Protein AF-A0A0G0MHK2-F1 (afdb_monomer_lite)

Secondary structure (DSSP, 8-state):
---HHHHHHHHHHHH-HHHHHHHHHHHHHTHHHHHHHIIIIIIHHHHHT---S---HHHHHHHHHHHTTHHHHHHHHHHHHHHHHHHS--HHHHHHHHHHHHHHHHHHHHHHHHHHHHTT---SS----HHHHHHHHHHHHTHHHHHHHHHHHHHHHHHHHS--

pLDDT: mean 83.66, std 13.79, range [44.59, 96.75]

Radius of gyration: 18.56 Å; chains: 1; bounding box: 47×33×58 Å

Organism: Yanofskybacteria sp. (strain GW2011_GWA1_39_13) (NCBI:txid1619019)

Foldseek 3Di:
DDDPVVVVVVVVCVVCLLVLLLVLLVLLVLLVLVLVQCVQCPVCCVVVVDHRPDPDPVSVVVSVVSVVSLVVSLVSLLVSLVVVCVVPNDPVSVVLNVLSVVCVVLVVVVVLVVVCVVVVHPPPVPDPDVVVVVVSSVSSVSSVVSSVVSNVSNVVSVVVPDDD

Structure (mmCIF, N/CA/C/O backbone):
data_AF-A0A0G0MHK2-F1
#
_entry.id   AF-A0A0G0MHK2-F1
#
loop_
_atom_site.group_PDB
_atom_site.id
_atom_site.type_symbol
_atom_site.label_atom_id
_atom_site.label_alt_id
_atom_site.label_comp_id
_atom_site.label_asym_id
_atom_site.label_entity_id
_atom_site.label_seq_id
_atom_site.pdbx_PDB_ins_code
_atom_site.Cartn_x
_atom_site.Cartn_y
_atom_site.Cartn_z
_atom_site.occupancy
_atom_site.B_iso_or_equiv
_atom_site.auth_seq_id
_atom_site.auth_comp_id
_atom_site.auth_asym_id
_atom_site.auth_atom_id
_atom_site.pdbx_PDB_model_num
ATOM 1 N N . MET A 1 1 ? -23.156 -19.028 3.825 1.00 61.66 1 MET A N 1
ATOM 2 C CA . MET A 1 1 ? -23.049 -19.162 5.297 1.00 61.66 1 MET A CA 1
ATOM 3 C C . MET A 1 1 ? -21.571 -19.363 5.626 1.00 61.66 1 MET A C 1
ATOM 5 O O . MET A 1 1 ? -21.007 -20.335 5.148 1.00 61.66 1 MET A O 1
ATOM 9 N N . PHE A 1 2 ? -20.904 -18.425 6.312 1.00 74.94 2 PHE A N 1
ATOM 10 C CA . PHE A 1 2 ? -19.464 -18.557 6.598 1.00 74.94 2 PHE A CA 1
ATOM 11 C C . PHE A 1 2 ? -19.189 -19.710 7.571 1.00 74.94 2 PHE A C 1
ATOM 13 O O . PHE A 1 2 ? -19.977 -19.949 8.491 1.00 74.94 2 PHE A O 1
ATOM 20 N N . SER A 1 3 ? -18.061 -20.401 7.389 1.00 88.81 3 SER A N 1
ATOM 21 C CA . SER A 1 3 ? -17.641 -21.484 8.281 1.00 88.81 3 SER A CA 1
ATOM 22 C C . SER A 1 3 ? -17.402 -20.977 9.714 1.00 88.81 3 SER A C 1
ATOM 24 O O . SER A 1 3 ? -17.172 -19.788 9.957 1.00 88.81 3 SER A O 1
ATOM 26 N N . ASN A 1 4 ? -17.443 -21.884 10.696 1.00 90.44 4 ASN A N 1
ATOM 27 C CA . ASN A 1 4 ? -17.170 -21.552 12.103 1.00 90.44 4 ASN A CA 1
ATOM 28 C C . ASN A 1 4 ? -15.791 -20.902 12.303 1.00 90.44 4 ASN A C 1
ATOM 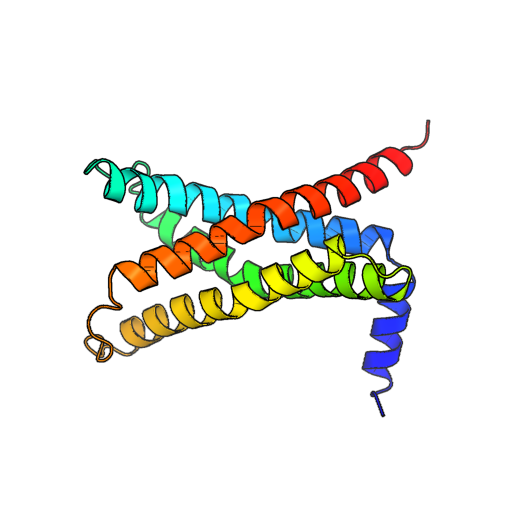30 O O . ASN A 1 4 ? -15.653 -20.011 13.139 1.00 90.44 4 ASN A O 1
ATOM 34 N N . ILE A 1 5 ? -14.804 -21.302 11.499 1.00 89.38 5 ILE A N 1
ATOM 35 C CA . ILE A 1 5 ? -13.437 -20.773 11.534 1.00 89.38 5 ILE A CA 1
ATOM 36 C C . ILE A 1 5 ? -13.422 -19.302 11.113 1.00 89.38 5 ILE A C 1
ATOM 38 O O . ILE A 1 5 ? -12.907 -18.465 11.850 1.00 89.38 5 ILE A O 1
ATOM 42 N N . VAL A 1 6 ? -14.064 -18.968 9.989 1.00 87.00 6 VAL A N 1
ATOM 43 C CA . VAL A 1 6 ? -14.137 -17.584 9.493 1.00 87.00 6 VAL A CA 1
ATOM 44 C C . VAL A 1 6 ? -14.844 -16.684 10.505 1.00 87.00 6 VAL A C 1
ATOM 46 O O . VAL A 1 6 ? -14.377 -15.587 10.791 1.00 87.00 6 VAL A O 1
ATOM 49 N N . ARG A 1 7 ? -15.929 -17.159 11.129 1.00 87.12 7 ARG A N 1
ATOM 50 C CA . ARG A 1 7 ? -16.621 -16.393 12.181 1.00 87.12 7 ARG A CA 1
ATOM 51 C C . ARG A 1 7 ? -15.747 -16.160 13.412 1.00 87.12 7 ARG A C 1
ATOM 53 O O . ARG A 1 7 ? -15.791 -15.072 13.982 1.00 87.12 7 ARG A O 1
ATOM 60 N N . LYS A 1 8 ? -14.964 -17.160 13.827 1.00 90.50 8 LYS A N 1
ATOM 61 C CA . LYS A 1 8 ? -14.030 -17.033 14.954 1.00 90.50 8 LYS A CA 1
ATOM 62 C C . LYS A 1 8 ? -12.913 -16.037 14.635 1.00 90.50 8 LYS A C 1
ATOM 64 O O . LYS A 1 8 ? -12.616 -15.195 15.476 1.00 90.50 8 LYS A O 1
ATOM 69 N N . PHE A 1 9 ? -12.366 -16.091 13.420 1.00 88.25 9 PHE A N 1
ATOM 70 C CA . PHE A 1 9 ? -11.373 -15.133 12.937 1.00 88.25 9 PHE A CA 1
ATOM 71 C C . PHE A 1 9 ? -11.927 -13.706 12.904 1.00 88.25 9 PHE A C 1
ATOM 73 O O . PHE A 1 9 ? -11.332 -12.820 13.502 1.00 88.25 9 PHE A O 1
ATOM 80 N N . LEU A 1 10 ? -13.095 -13.492 12.288 1.00 85.38 10 LEU A N 1
ATOM 81 C CA . LEU A 1 10 ? -13.718 -12.167 12.208 1.00 85.38 10 LEU A CA 1
ATOM 82 C C . LEU A 1 10 ? -13.992 -11.583 13.598 1.00 85.38 10 LEU A C 1
ATOM 84 O O . LEU A 1 10 ? -13.680 -10.427 13.842 1.00 85.38 10 LEU A O 1
ATOM 88 N N . ARG A 1 11 ? -14.486 -12.391 14.547 1.00 88.69 11 ARG A N 1
ATOM 89 C CA . ARG A 1 11 ? -14.658 -11.946 15.942 1.00 88.69 11 ARG A CA 1
ATOM 90 C C . ARG A 1 11 ? -13.334 -11.591 16.614 1.00 88.69 11 ARG A C 1
ATOM 92 O O . ARG A 1 11 ? -13.269 -10.608 17.341 1.00 88.69 11 ARG A O 1
ATOM 99 N N . TRP A 1 12 ? -12.287 -12.389 16.403 1.00 90.62 12 TRP A N 1
ATOM 100 C CA . TRP A 1 12 ? -10.961 -12.078 16.936 1.00 90.62 12 TRP A CA 1
ATOM 101 C C . TRP A 1 12 ? -10.425 -10.768 16.350 1.00 90.62 12 TRP A C 1
ATOM 103 O O . TRP A 1 12 ? -9.969 -9.917 17.113 1.00 90.62 12 TRP A O 1
ATOM 113 N N . TYR A 1 13 ? -10.553 -10.585 15.032 1.00 88.94 13 TYR A N 1
ATOM 114 C CA . TYR A 1 13 ? -10.168 -9.366 14.325 1.00 88.94 13 TYR A CA 1
ATOM 115 C C . TYR A 1 13 ? -10.928 -8.156 14.879 1.00 88.94 13 TYR A C 1
ATOM 117 O O . TYR A 1 13 ? -10.329 -7.134 15.205 1.00 88.94 13 TYR A O 1
ATOM 125 N N . ASP A 1 14 ? -12.237 -8.306 15.089 1.00 86.00 14 ASP A N 1
ATOM 126 C CA . ASP A 1 14 ? -13.084 -7.254 15.637 1.00 86.00 14 ASP A CA 1
ATOM 127 C C . ASP A 1 14 ? -12.689 -6.844 17.064 1.00 86.00 14 ASP A C 1
ATOM 129 O O . ASP A 1 14 ? -12.871 -5.681 17.429 1.00 86.00 14 ASP A O 1
ATOM 133 N N . ASN A 1 15 ? -12.130 -7.769 17.847 1.00 89.19 15 ASN A N 1
ATOM 134 C CA . ASN A 1 15 ? -11.700 -7.534 19.226 1.00 89.19 15 ASN A CA 1
ATOM 135 C C . ASN A 1 15 ? -10.274 -6.965 19.343 1.00 89.19 15 ASN A C 1
ATOM 137 O O . ASN A 1 15 ? -9.902 -6.501 20.418 1.00 89.19 15 ASN A O 1
ATOM 141 N N . HIS A 1 16 ? -9.476 -6.988 18.270 1.00 92.19 16 HIS A N 1
ATOM 142 C CA . HIS A 1 16 ? -8.062 -6.582 18.275 1.00 92.19 16 HIS A CA 1
ATOM 143 C C . HIS A 1 16 ? -7.779 -5.431 17.298 1.00 92.19 16 HIS A C 1
ATOM 145 O O . HIS A 1 16 ? -6.727 -5.390 16.665 1.00 92.19 16 HIS A O 1
ATOM 151 N N . ASP A 1 17 ? -8.707 -4.478 17.190 1.00 88.31 17 ASP A N 1
ATOM 152 C CA . ASP A 1 17 ? -8.647 -3.361 16.234 1.00 88.31 17 ASP A CA 1
ATOM 153 C C . ASP A 1 17 ? -7.318 -2.589 16.287 1.00 88.31 17 ASP A C 1
ATOM 155 O O . ASP A 1 17 ? -6.623 -2.475 15.280 1.00 88.31 17 ASP A O 1
ATOM 159 N N . ASP A 1 18 ? -6.906 -2.159 17.483 1.00 92.94 18 ASP A N 1
ATOM 160 C CA . ASP A 1 18 ? -5.650 -1.430 17.686 1.00 92.94 18 ASP A CA 1
ATOM 161 C C . ASP A 1 18 ? -4.428 -2.197 17.174 1.00 92.94 18 ASP A C 1
ATOM 163 O O . ASP A 1 18 ? -3.541 -1.625 16.540 1.00 92.94 18 ASP A O 1
ATOM 167 N N . PHE A 1 19 ? -4.371 -3.499 17.473 1.00 93.75 19 PHE A N 1
ATOM 168 C CA . PHE A 1 19 ? -3.281 -4.357 17.024 1.00 93.75 19 PHE A CA 1
ATOM 169 C C . PHE A 1 19 ? -3.307 -4.493 15.503 1.00 93.75 19 PHE A C 1
ATOM 171 O O . PHE A 1 19 ? -2.269 -4.337 14.873 1.00 93.75 19 PHE A O 1
ATOM 178 N N . ASN A 1 20 ? -4.483 -4.712 14.910 1.00 94.62 20 ASN A N 1
ATOM 179 C CA . ASN A 1 20 ? -4.632 -4.877 13.467 1.00 94.62 20 ASN A CA 1
ATOM 180 C C . ASN A 1 20 ? -4.216 -3.620 12.697 1.00 94.62 20 ASN A C 1
ATOM 182 O O . ASN A 1 20 ? -3.549 -3.735 11.674 1.00 94.62 20 ASN A O 1
ATOM 186 N N . VAL A 1 21 ? -4.552 -2.427 13.199 1.00 95.38 21 VAL A N 1
ATOM 187 C CA . VAL A 1 21 ? -4.129 -1.157 12.588 1.00 95.38 21 VAL A CA 1
ATOM 188 C C . VAL A 1 21 ? -2.613 -0.982 12.672 1.00 95.38 21 VAL A C 1
ATOM 190 O O . VAL A 1 21 ? -1.988 -0.603 11.684 1.00 95.38 21 VAL A O 1
ATOM 193 N N . VAL A 1 22 ? -2.009 -1.269 13.831 1.00 96.50 22 VAL A N 1
ATOM 194 C CA . VAL A 1 22 ? -0.551 -1.170 14.007 1.00 96.50 22 VAL A CA 1
ATOM 195 C C . VAL A 1 22 ? 0.180 -2.195 13.144 1.00 96.50 22 VAL A C 1
ATOM 197 O O . VAL A 1 22 ? 1.143 -1.845 12.468 1.00 96.50 22 VAL A O 1
ATOM 200 N N . PHE A 1 23 ? -0.302 -3.436 13.128 1.00 95.75 23 PHE A N 1
ATOM 201 C CA . PHE A 1 23 ? 0.250 -4.516 12.322 1.00 95.75 23 PHE A CA 1
ATOM 202 C C . PHE A 1 23 ? 0.159 -4.204 10.826 1.00 95.75 23 PHE A C 1
ATOM 204 O O . PHE A 1 23 ? 1.169 -4.285 10.135 1.00 95.75 23 PHE A O 1
ATOM 211 N N . ALA A 1 24 ? -1.011 -3.777 10.337 1.00 96.12 24 ALA A N 1
ATOM 212 C CA . ALA A 1 24 ? -1.186 -3.377 8.942 1.00 96.12 24 ALA A CA 1
ATOM 213 C C . ALA A 1 24 ? -0.282 -2.193 8.575 1.00 96.12 24 ALA A C 1
ATOM 215 O O . ALA A 1 24 ? 0.371 -2.229 7.541 1.00 96.12 24 ALA A O 1
ATOM 216 N N . GLY A 1 25 ? -0.181 -1.175 9.438 1.00 95.94 25 GLY A N 1
ATOM 217 C CA . GLY A 1 25 ? 0.711 -0.035 9.212 1.00 95.94 25 GLY A CA 1
ATOM 218 C C . GLY A 1 25 ? 2.183 -0.440 9.127 1.00 95.94 25 GLY A C 1
ATOM 219 O O . GLY A 1 25 ? 2.880 -0.016 8.206 1.00 95.94 25 GLY A O 1
ATOM 220 N N . ALA A 1 26 ? 2.648 -1.293 10.043 1.00 95.12 26 ALA A N 1
ATOM 221 C CA . ALA A 1 26 ? 4.018 -1.799 10.032 1.00 95.12 26 ALA A CA 1
ATOM 222 C C . ALA A 1 26 ? 4.302 -2.637 8.777 1.00 95.12 26 ALA A C 1
ATOM 224 O O . ALA A 1 26 ? 5.297 -2.396 8.101 1.00 95.12 26 ALA A O 1
ATOM 225 N N . LEU A 1 27 ? 3.404 -3.570 8.445 1.00 94.88 27 LEU A N 1
ATOM 226 C CA . LEU A 1 27 ? 3.530 -4.448 7.284 1.00 94.88 27 LEU A CA 1
ATOM 227 C C . LEU A 1 27 ? 3.520 -3.651 5.972 1.00 94.88 27 LEU A C 1
ATOM 229 O O . LEU A 1 27 ? 4.367 -3.864 5.114 1.00 94.88 27 LEU A O 1
ATOM 233 N N . PHE A 1 28 ? 2.616 -2.681 5.842 1.00 94.69 28 PHE A N 1
ATOM 234 C CA . PHE A 1 28 ? 2.505 -1.855 4.641 1.00 94.69 28 PHE A CA 1
ATOM 235 C C . PHE A 1 28 ? 3.629 -0.817 4.522 1.00 94.69 28 PHE A C 1
ATOM 237 O O . PHE A 1 28 ? 3.976 -0.405 3.424 1.00 94.69 28 PHE A O 1
ATOM 244 N N . SER A 1 29 ? 4.289 -0.448 5.624 1.00 94.75 29 SER A N 1
ATOM 245 C CA . SER A 1 29 ? 5.483 0.411 5.571 1.00 94.75 29 SER A CA 1
ATOM 246 C C . SER A 1 29 ? 6.704 -0.273 4.974 1.00 94.75 29 SER A C 1
ATOM 248 O O . SER A 1 29 ? 7.620 0.421 4.539 1.00 94.75 29 SER A O 1
ATOM 250 N N . ILE A 1 30 ? 6.735 -1.608 4.934 1.00 92.25 30 ILE A N 1
ATOM 251 C CA . ILE A 1 30 ? 7.808 -2.344 4.256 1.00 92.25 30 ILE A CA 1
ATOM 252 C C . ILE A 1 30 ? 7.836 -1.968 2.764 1.00 92.25 30 ILE A C 1
ATOM 254 O O . ILE A 1 30 ? 8.921 -1.853 2.198 1.00 92.25 30 ILE A O 1
ATOM 258 N N . GLN A 1 31 ? 6.682 -1.625 2.174 1.00 91.56 31 GLN A N 1
ATOM 259 C CA . GLN A 1 31 ? 6.583 -1.170 0.782 1.00 91.56 31 GLN A CA 1
ATOM 260 C C . GLN A 1 31 ? 7.360 0.127 0.505 1.00 91.56 31 GLN A C 1
ATOM 262 O O . GLN A 1 31 ? 7.756 0.390 -0.627 1.00 91.56 31 GLN A O 1
ATOM 267 N N . LEU A 1 32 ? 7.707 0.916 1.532 1.00 92.00 32 LEU A N 1
ATOM 268 C CA . LEU A 1 32 ? 8.607 2.064 1.356 1.00 92.00 32 LEU A CA 1
ATOM 269 C C . LEU A 1 32 ? 10.002 1.648 0.872 1.00 92.00 32 LEU A C 1
ATOM 271 O O . LEU A 1 32 ? 10.661 2.427 0.186 1.00 92.00 32 LEU 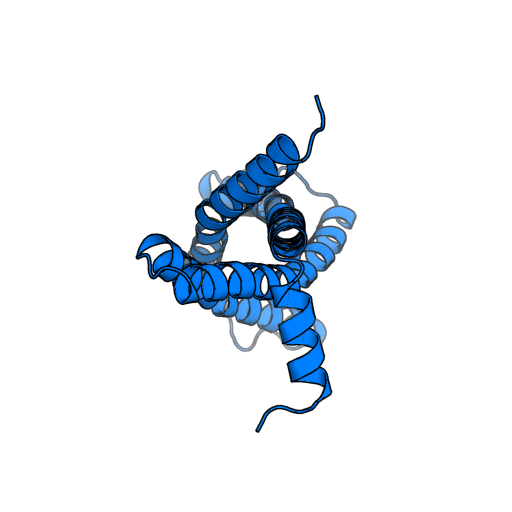A O 1
ATOM 275 N N . ILE A 1 33 ? 10.456 0.440 1.222 1.00 89.12 33 ILE A N 1
ATOM 276 C CA . ILE A 1 33 ? 11.731 -0.107 0.747 1.00 89.12 33 ILE A CA 1
ATOM 277 C C . ILE A 1 33 ? 11.642 -0.380 -0.757 1.00 89.12 33 ILE A C 1
ATOM 279 O O . ILE A 1 33 ? 12.541 0.028 -1.494 1.00 89.12 33 ILE A O 1
ATOM 283 N N . HIS A 1 34 ? 10.544 -1.001 -1.201 1.00 88.00 34 HIS A N 1
ATOM 284 C CA . HIS A 1 34 ? 10.259 -1.231 -2.617 1.00 88.00 34 HIS A CA 1
ATOM 285 C C . HIS A 1 34 ? 10.223 0.097 -3.391 1.00 88.00 34 HIS A C 1
ATOM 287 O O . HIS A 1 34 ? 11.011 0.305 -4.314 1.00 88.00 34 HIS A O 1
ATOM 293 N N . LEU A 1 35 ? 9.411 1.059 -2.937 1.00 90.50 35 LEU A N 1
ATOM 294 C CA . LEU A 1 35 ? 9.290 2.391 -3.542 1.00 90.50 35 LEU A CA 1
ATOM 295 C C . LEU A 1 35 ? 10.627 3.144 -3.609 1.00 90.50 35 LEU A C 1
ATOM 297 O O . LEU A 1 35 ? 10.922 3.814 -4.604 1.00 90.50 35 LEU A O 1
ATOM 301 N N . LEU A 1 36 ? 11.461 3.044 -2.569 1.00 89.06 36 LEU A N 1
ATOM 302 C CA . LEU A 1 36 ? 12.787 3.662 -2.559 1.00 89.06 36 LEU A CA 1
ATOM 303 C C . LEU A 1 36 ? 13.698 3.040 -3.622 1.00 89.06 36 LEU A C 1
ATOM 305 O O . LEU A 1 36 ? 14.393 3.767 -4.341 1.00 89.06 36 LEU A O 1
ATOM 309 N N . TRP A 1 37 ? 13.699 1.712 -3.741 1.00 87.62 37 TRP A N 1
ATOM 310 C CA . TRP A 1 37 ? 14.472 1.040 -4.778 1.00 87.62 37 TRP A CA 1
ATOM 311 C C . TRP A 1 37 ? 13.972 1.393 -6.175 1.00 87.62 37 TRP A C 1
ATOM 313 O O . TRP A 1 37 ? 14.791 1.772 -7.013 1.00 87.62 37 TRP A O 1
ATOM 323 N N . LEU A 1 38 ? 12.655 1.356 -6.398 1.00 86.69 38 LEU A N 1
ATOM 324 C CA . LEU A 1 38 ? 12.028 1.706 -7.671 1.00 86.69 38 LEU A CA 1
ATOM 325 C C . LEU A 1 38 ? 12.433 3.123 -8.093 1.00 86.69 38 LEU A C 1
ATOM 327 O O . LEU A 1 38 ? 12.889 3.352 -9.214 1.00 86.69 38 LEU A O 1
ATOM 331 N N . THR A 1 39 ? 12.380 4.068 -7.150 1.00 88.31 39 THR A N 1
ATOM 332 C CA . THR A 1 39 ? 12.789 5.457 -7.384 1.00 88.31 39 THR A CA 1
ATOM 333 C C . THR A 1 39 ? 14.261 5.554 -7.803 1.00 88.31 39 THR A C 1
ATOM 335 O O . THR A 1 39 ? 14.593 6.226 -8.778 1.00 88.31 39 THR A O 1
ATOM 338 N N . THR A 1 40 ? 15.158 4.890 -7.070 1.00 86.50 40 THR A N 1
ATOM 339 C CA . THR A 1 40 ? 16.618 5.072 -7.200 1.00 86.50 40 THR A CA 1
ATOM 340 C C . THR A 1 40 ? 17.271 4.223 -8.291 1.00 86.50 40 THR A C 1
ATOM 342 O O . THR A 1 40 ? 18.320 4.610 -8.808 1.00 86.50 40 THR A O 1
ATOM 345 N N . ASN A 1 41 ? 16.672 3.090 -8.658 1.00 82.19 41 ASN A N 1
ATOM 346 C CA . ASN A 1 41 ? 17.249 2.135 -9.610 1.00 82.19 41 ASN A CA 1
ATOM 347 C C . ASN A 1 41 ? 16.480 2.041 -10.926 1.00 82.19 41 ASN A C 1
ATOM 349 O O . ASN A 1 41 ? 17.060 1.605 -11.918 1.00 82.19 41 ASN A O 1
ATOM 353 N N . VAL A 1 42 ? 15.220 2.487 -10.959 1.00 83.56 42 VAL A N 1
ATOM 354 C CA . VAL A 1 42 ? 14.397 2.461 -12.174 1.00 83.56 42 VAL A CA 1
ATOM 355 C C . VAL A 1 42 ? 14.044 3.878 -12.616 1.00 83.56 42 VAL A C 1
ATOM 357 O O . VAL A 1 42 ? 14.455 4.303 -13.693 1.00 83.56 42 VAL A O 1
ATOM 360 N N . VAL A 1 43 ? 13.342 4.644 -11.778 1.00 86.81 43 VAL A N 1
ATOM 361 C CA . VAL A 1 43 ? 12.760 5.938 -12.174 1.00 86.81 43 VAL A CA 1
ATOM 362 C C . VAL A 1 43 ? 13.828 6.996 -12.455 1.00 86.81 43 VAL A C 1
ATOM 364 O O . VAL A 1 43 ? 13.866 7.543 -13.557 1.00 86.81 43 VAL A O 1
ATOM 367 N N . ILE A 1 44 ? 14.715 7.279 -11.493 1.00 87.62 44 ILE A N 1
ATOM 368 C CA . ILE A 1 44 ? 15.767 8.299 -11.649 1.00 87.62 44 ILE A CA 1
ATOM 369 C C . ILE A 1 44 ? 16.714 7.946 -12.809 1.00 87.62 44 ILE A C 1
ATOM 371 O O . ILE A 1 44 ? 16.879 8.790 -13.693 1.00 87.62 44 ILE A O 1
ATOM 375 N N . PRO A 1 45 ? 17.282 6.725 -12.884 1.00 86.44 45 PRO A N 1
ATOM 376 C CA . PRO A 1 45 ? 18.120 6.313 -14.011 1.00 86.44 45 PRO A CA 1
ATOM 377 C C . PRO A 1 45 ? 17.445 6.495 -15.366 1.00 86.44 45 PRO A C 1
ATOM 379 O O . PRO A 1 45 ? 18.074 6.978 -16.302 1.00 86.44 45 PRO A O 1
ATOM 382 N N . ARG A 1 46 ? 16.150 6.170 -15.474 1.00 85.38 46 ARG A N 1
ATOM 383 C CA . ARG A 1 46 ? 15.425 6.248 -16.746 1.00 85.38 46 ARG A CA 1
ATOM 384 C C . ARG A 1 46 ? 15.050 7.672 -17.156 1.00 85.38 46 ARG A C 1
ATOM 386 O O . ARG A 1 46 ? 14.972 7.936 -18.351 1.00 85.38 46 ARG A O 1
ATOM 393 N N . ILE A 1 47 ? 14.811 8.569 -16.198 1.00 87.38 47 ILE A N 1
ATOM 394 C CA . ILE A 1 47 ? 14.480 9.979 -16.468 1.00 87.38 47 ILE A CA 1
ATOM 395 C C . ILE A 1 47 ? 15.734 10.797 -16.786 1.00 87.38 47 ILE A C 1
ATOM 397 O O . ILE A 1 47 ? 15.701 11.639 -17.680 1.00 87.38 47 ILE A O 1
ATOM 401 N N . PHE A 1 48 ? 16.822 10.570 -16.050 1.00 90.44 48 PHE A N 1
ATOM 402 C CA . PHE A 1 48 ? 18.044 11.373 -16.152 1.00 90.44 48 PHE A CA 1
ATOM 403 C C . PHE A 1 48 ? 19.140 10.726 -17.007 1.00 90.44 48 PHE A C 1
ATOM 405 O O . PHE A 1 48 ? 20.202 11.321 -17.154 1.00 90.44 48 PHE A O 1
ATOM 412 N N . ASP A 1 49 ? 18.889 9.533 -17.555 1.00 87.25 49 ASP A N 1
ATOM 413 C CA . ASP A 1 49 ? 19.853 8.731 -18.324 1.00 87.25 49 ASP A CA 1
ATOM 414 C C . ASP A 1 49 ? 21.177 8.511 -17.566 1.00 87.25 49 ASP A C 1
ATOM 416 O O . ASP A 1 49 ? 22.280 8.599 -18.103 1.00 87.25 49 ASP A O 1
ATOM 420 N N . VAL A 1 50 ? 21.057 8.264 -16.258 1.00 87.31 50 VAL A N 1
ATOM 421 C CA . VAL A 1 50 ? 22.185 8.009 -15.350 1.00 87.31 50 VAL A CA 1
ATOM 422 C C . VAL A 1 50 ? 22.246 6.537 -14.963 1.00 87.31 50 VAL A C 1
ATOM 424 O O . VAL A 1 50 ? 21.258 5.812 -15.049 1.00 87.31 50 VAL A O 1
ATOM 427 N N . ALA A 1 51 ? 23.406 6.081 -14.493 1.00 82.12 51 ALA A N 1
ATOM 428 C CA . ALA A 1 51 ? 23.540 4.724 -13.976 1.00 82.12 51 ALA A CA 1
ATOM 429 C C . ALA A 1 51 ? 22.678 4.508 -12.707 1.00 82.12 51 ALA A C 1
ATOM 431 O O . ALA A 1 51 ? 22.513 5.443 -11.916 1.00 82.12 51 ALA A O 1
ATOM 432 N N . PRO A 1 52 ? 22.159 3.284 -12.470 1.00 77.69 52 PRO A N 1
ATOM 433 C CA . PRO A 1 52 ? 21.462 2.944 -11.232 1.00 77.69 52 PRO A CA 1
ATOM 434 C C . PRO A 1 52 ? 22.330 3.182 -9.998 1.00 77.69 52 PRO A C 1
ATOM 436 O O . PRO A 1 52 ? 23.519 2.861 -9.990 1.00 77.69 52 PRO A O 1
ATOM 439 N N . PHE A 1 53 ? 21.723 3.716 -8.939 1.00 71.75 53 PHE A N 1
ATOM 440 C CA . PHE A 1 53 ? 22.447 4.078 -7.720 1.00 71.75 53 PHE A CA 1
ATOM 441 C C . PHE A 1 53 ? 22.901 2.856 -6.898 1.00 71.75 53 PHE A C 1
ATOM 443 O O . PHE A 1 53 ? 23.911 2.932 -6.199 1.00 71.75 53 PHE A O 1
ATOM 450 N N . LEU A 1 54 ? 22.174 1.730 -6.961 1.00 65.69 54 LEU A N 1
ATOM 451 C CA . LEU A 1 54 ? 22.434 0.519 -6.173 1.00 65.69 54 LEU A CA 1
ATOM 452 C C . LEU A 1 54 ? 22.525 -0.718 -7.080 1.00 65.69 54 LEU A C 1
ATOM 454 O O . LEU A 1 54 ? 21.558 -1.444 -7.287 1.00 65.69 54 LEU A O 1
ATOM 458 N N . ILE A 1 55 ? 23.726 -1.002 -7.585 1.00 58.69 55 ILE A N 1
ATOM 459 C CA . ILE A 1 55 ? 24.011 -2.178 -8.423 1.00 58.69 55 ILE A CA 1
ATOM 460 C C . ILE A 1 55 ? 24.547 -3.315 -7.539 1.00 58.69 55 ILE A C 1
ATOM 462 O O . ILE A 1 55 ? 25.721 -3.674 -7.607 1.00 58.69 55 ILE A O 1
ATOM 466 N N . ASN A 1 56 ? 23.720 -3.868 -6.649 1.00 66.56 56 ASN A N 1
ATOM 467 C CA . ASN A 1 56 ? 24.098 -5.066 -5.892 1.00 66.56 56 ASN A CA 1
ATOM 468 C C . ASN A 1 56 ? 23.089 -6.189 -6.149 1.00 66.56 56 ASN A C 1
ATOM 470 O O . ASN A 1 56 ? 21.927 -6.084 -5.769 1.00 66.56 56 ASN A O 1
ATOM 474 N N . HIS A 1 57 ? 23.537 -7.283 -6.772 1.00 60.88 57 HIS A N 1
ATOM 475 C CA . HIS A 1 57 ? 22.698 -8.444 -7.094 1.00 60.88 57 HIS A CA 1
ATOM 476 C C . HIS A 1 57 ? 21.978 -9.040 -5.874 1.00 60.88 57 HIS A C 1
ATOM 478 O O . HIS A 1 57 ? 20.858 -9.524 -6.012 1.00 60.88 57 HIS A O 1
ATOM 484 N N . LEU A 1 58 ? 22.568 -8.962 -4.675 1.00 60.06 58 LEU A N 1
ATOM 485 C CA . LEU A 1 58 ? 21.911 -9.414 -3.441 1.00 60.06 58 LEU A CA 1
ATOM 486 C C . LEU A 1 58 ? 20.708 -8.534 -3.062 1.00 60.06 58 LEU A C 1
ATOM 488 O O . LEU A 1 58 ? 19.749 -9.016 -2.455 1.00 60.06 58 LEU A O 1
ATOM 492 N N . PHE A 1 59 ? 20.739 -7.256 -3.443 1.00 65.00 59 PHE A N 1
ATOM 493 C CA . PHE A 1 59 ? 19.660 -6.307 -3.182 1.00 65.00 59 PHE A CA 1
ATOM 494 C C . PHE A 1 59 ? 18.430 -6.625 -4.040 1.00 65.00 59 PHE A C 1
ATOM 496 O O . PHE A 1 59 ? 17.322 -6.649 -3.515 1.00 65.00 59 PHE A O 1
ATOM 503 N N . ASN A 1 60 ? 18.628 -7.005 -5.307 1.00 65.44 60 ASN A N 1
ATOM 504 C CA . ASN A 1 60 ? 17.535 -7.385 -6.209 1.00 65.44 60 ASN A CA 1
ATOM 505 C C . ASN A 1 60 ? 16.768 -8.624 -5.709 1.00 65.44 60 ASN A C 1
ATOM 507 O O . ASN A 1 60 ? 15.541 -8.630 -5.710 1.00 65.44 60 ASN A O 1
ATOM 511 N N . THR A 1 61 ? 17.465 -9.651 -5.205 1.00 67.88 61 THR A N 1
ATOM 512 C CA . THR A 1 61 ? 16.805 -10.843 -4.635 1.00 67.88 61 THR A CA 1
ATOM 513 C C . THR A 1 61 ? 16.070 -10.530 -3.331 1.00 67.88 61 THR A C 1
ATOM 515 O O . THR A 1 61 ? 14.996 -11.067 -3.077 1.00 67.88 61 THR A O 1
ATOM 518 N N . THR A 1 62 ? 16.631 -9.651 -2.497 1.00 69.81 62 THR A N 1
ATOM 519 C CA . THR A 1 62 ? 16.001 -9.244 -1.229 1.00 69.81 62 THR A CA 1
ATOM 520 C C . THR A 1 62 ? 14.724 -8.439 -1.476 1.00 69.81 62 THR A C 1
ATOM 522 O O . THR A 1 62 ? 13.749 -8.600 -0.747 1.00 69.81 62 THR A O 1
ATOM 525 N N . ILE A 1 63 ? 14.702 -7.617 -2.526 1.00 71.81 63 ILE A N 1
ATOM 526 C CA . ILE A 1 63 ? 13.520 -6.840 -2.910 1.00 71.81 63 ILE A CA 1
ATOM 527 C C . ILE A 1 63 ? 12.416 -7.737 -3.443 1.00 71.81 63 ILE A C 1
ATOM 529 O O . ILE A 1 63 ? 11.291 -7.602 -2.990 1.00 71.81 63 ILE A O 1
ATOM 533 N N . ALA A 1 64 ? 12.739 -8.736 -4.266 1.00 70.50 64 ALA A N 1
ATOM 534 C CA . ALA A 1 64 ? 11.732 -9.702 -4.705 1.00 70.50 64 ALA A CA 1
ATOM 535 C C . ALA A 1 64 ? 11.021 -10.382 -3.515 1.00 70.50 64 ALA A C 1
ATOM 537 O O . ALA A 1 64 ? 9.824 -10.642 -3.567 1.00 70.50 64 ALA A O 1
ATOM 538 N N . VAL A 1 65 ? 11.733 -10.644 -2.409 1.00 75.19 65 VAL A N 1
ATOM 539 C CA . VAL A 1 65 ? 11.126 -11.164 -1.168 1.00 75.19 65 VAL A CA 1
ATOM 540 C C . VAL A 1 65 ? 10.236 -10.123 -0.484 1.00 75.19 65 VAL A C 1
ATOM 542 O O . VAL A 1 65 ? 9.180 -10.480 0.041 1.00 75.19 65 VAL A O 1
ATOM 545 N N . VAL A 1 66 ? 10.648 -8.853 -0.477 1.00 79.69 66 VAL A N 1
ATOM 546 C CA . VAL A 1 66 ? 9.840 -7.739 0.037 1.00 79.69 66 VAL A CA 1
ATOM 547 C C . VAL A 1 66 ? 8.542 -7.589 -0.762 1.00 79.69 66 VAL A C 1
ATOM 549 O O . VAL A 1 66 ? 7.488 -7.444 -0.144 1.00 79.69 66 VAL A O 1
ATOM 552 N N . ASP A 1 67 ? 8.578 -7.745 -2.081 1.00 78.88 67 ASP A N 1
ATOM 553 C CA . ASP A 1 67 ? 7.396 -7.645 -2.948 1.00 78.88 67 ASP A CA 1
ATOM 554 C C . ASP A 1 67 ? 6.372 -8.748 -2.629 1.00 78.88 67 ASP A C 1
ATOM 556 O O . ASP A 1 67 ? 5.171 -8.507 -2.564 1.00 78.88 67 ASP A O 1
ATOM 560 N N . TYR A 1 68 ? 6.808 -9.956 -2.248 1.00 83.50 68 TYR A N 1
ATOM 561 C CA . TYR A 1 68 ? 5.869 -10.984 -1.766 1.00 83.50 68 TYR A CA 1
ATOM 562 C C . TYR A 1 68 ? 5.143 -10.600 -0.464 1.00 83.50 68 TYR A C 1
ATOM 564 O O . TYR A 1 68 ? 4.098 -11.180 -0.146 1.00 83.50 68 TYR A O 1
ATOM 572 N N . THR A 1 69 ? 5.655 -9.627 0.297 1.00 89.50 69 THR A N 1
ATOM 573 C CA . THR A 1 69 ? 4.953 -9.081 1.470 1.00 89.50 69 THR A CA 1
ATOM 574 C C . THR A 1 69 ? 3.862 -8.071 1.103 1.00 89.50 69 THR A C 1
ATOM 576 O O . THR A 1 69 ? 3.038 -7.739 1.957 1.00 89.50 69 THR A O 1
ATOM 579 N N . GLU A 1 70 ? 3.787 -7.639 -0.156 1.00 88.94 70 GLU A N 1
ATOM 580 C CA . GLU A 1 70 ? 2.768 -6.721 -0.671 1.00 88.94 70 GLU A CA 1
ATOM 581 C C . GLU A 1 70 ? 1.360 -7.319 -0.566 1.00 88.94 70 GLU A C 1
ATOM 583 O O . GLU A 1 70 ? 0.460 -6.690 -0.011 1.00 88.94 70 GLU A O 1
ATOM 588 N N . ILE A 1 71 ? 1.179 -8.587 -0.955 1.00 91.00 71 ILE A N 1
ATOM 589 C CA . ILE A 1 71 ? -0.114 -9.287 -0.862 1.00 91.00 71 ILE A CA 1
ATOM 590 C C . ILE A 1 71 ? -0.681 -9.254 0.571 1.00 91.00 71 ILE A C 1
ATOM 592 O O . ILE A 1 71 ? -1.801 -8.763 0.767 1.00 91.00 71 ILE A O 1
ATOM 596 N N . PRO A 1 72 ? 0.027 -9.755 1.608 1.00 92.69 72 PRO A N 1
ATOM 597 C CA . PRO A 1 72 ? -0.498 -9.692 2.966 1.00 92.69 72 PRO A CA 1
ATOM 598 C C . PRO A 1 72 ? -0.642 -8.247 3.469 1.00 92.69 72 PRO A C 1
ATOM 600 O O . PRO A 1 72 ? -1.549 -7.988 4.264 1.00 92.69 72 PRO A O 1
ATOM 603 N N . ALA A 1 73 ? 0.175 -7.299 2.993 1.00 94.25 73 ALA A N 1
ATOM 604 C CA . ALA A 1 73 ? 0.058 -5.888 3.354 1.00 94.25 73 ALA A CA 1
ATOM 605 C C . ALA A 1 73 ? -1.218 -5.234 2.796 1.00 94.25 73 ALA A C 1
ATOM 607 O O . ALA A 1 73 ? -1.962 -4.600 3.555 1.00 94.25 73 ALA A O 1
ATOM 608 N N . ILE A 1 74 ? -1.525 -5.447 1.513 1.00 94.69 74 ILE A N 1
ATOM 609 C CA . ILE A 1 74 ? -2.748 -4.968 0.857 1.00 94.69 74 ILE A CA 1
ATOM 610 C C . ILE A 1 74 ? -3.970 -5.575 1.532 1.00 94.69 74 ILE A C 1
ATOM 612 O O . ILE A 1 74 ? -4.919 -4.853 1.850 1.00 94.69 74 ILE A O 1
ATOM 616 N N . VAL A 1 75 ? -3.955 -6.883 1.804 1.00 95.12 75 VAL A N 1
ATOM 617 C CA . VAL A 1 75 ? -5.077 -7.565 2.464 1.00 95.12 75 VAL A CA 1
ATOM 618 C C . VAL A 1 75 ? -5.297 -7.013 3.874 1.00 95.12 75 VAL A C 1
ATOM 620 O O . VAL A 1 75 ? -6.421 -6.631 4.210 1.00 95.12 75 VAL A O 1
ATOM 623 N N . ALA A 1 76 ? -4.246 -6.917 4.695 1.00 95.12 76 ALA A N 1
ATOM 624 C CA . ALA A 1 76 ? -4.356 -6.407 6.062 1.00 95.12 76 ALA A CA 1
ATOM 625 C C . ALA A 1 76 ? -4.875 -4.960 6.091 1.00 95.12 76 ALA A C 1
ATOM 627 O O . ALA A 1 76 ? -5.797 -4.639 6.848 1.00 95.12 76 ALA A O 1
ATOM 628 N N . THR A 1 77 ? -4.330 -4.105 5.225 1.00 96.31 77 THR A N 1
ATOM 629 C CA . THR A 1 77 ? -4.702 -2.688 5.135 1.00 96.31 77 THR A CA 1
ATOM 630 C C . THR A 1 77 ? -6.119 -2.516 4.579 1.00 96.31 77 THR A C 1
ATOM 632 O O . THR A 1 77 ? -6.895 -1.708 5.094 1.00 96.31 77 THR A O 1
ATOM 635 N N . SER A 1 78 ? -6.522 -3.343 3.611 1.00 96.44 78 SER A N 1
ATOM 636 C CA . SER A 1 78 ? -7.893 -3.364 3.084 1.00 96.44 78 SER A CA 1
ATOM 637 C C . SER A 1 78 ? -8.910 -3.725 4.162 1.00 96.44 78 SER A C 1
ATOM 639 O O . SER A 1 78 ? -9.951 -3.078 4.254 1.00 96.44 78 SER A O 1
ATOM 641 N N . LEU A 1 79 ? -8.610 -4.704 5.024 1.00 95.06 79 LEU A N 1
ATOM 642 C CA . LEU A 1 79 ? -9.488 -5.058 6.144 1.00 95.06 79 LEU A CA 1
ATOM 643 C C . LEU A 1 79 ? -9.646 -3.896 7.137 1.00 95.06 79 LEU A C 1
ATOM 645 O O . LEU A 1 79 ? -10.764 -3.640 7.596 1.00 95.06 79 LEU A O 1
ATOM 649 N N . VAL A 1 80 ? -8.567 -3.151 7.407 1.00 95.50 80 VAL A N 1
ATOM 650 C CA . VAL A 1 80 ? -8.603 -1.961 8.274 1.00 95.50 80 VAL A CA 1
ATOM 651 C C . VAL A 1 80 ? -9.537 -0.897 7.693 1.00 95.50 80 VAL A C 1
ATOM 653 O O . VAL A 1 80 ? -10.428 -0.406 8.394 1.00 95.50 80 VAL A O 1
ATOM 656 N N . TYR A 1 81 ? -9.385 -0.556 6.410 1.00 95.38 81 TYR A N 1
ATOM 657 C CA . TYR A 1 81 ? -10.233 0.459 5.779 1.00 95.38 81 TYR A CA 1
ATOM 658 C C . TYR A 1 81 ? -11.671 -0.013 5.558 1.00 95.38 81 TYR A C 1
ATOM 660 O O . TYR A 1 81 ? -12.593 0.777 5.754 1.00 95.38 81 TYR A O 1
ATOM 668 N N . LEU A 1 82 ? -11.893 -1.293 5.246 1.00 94.56 82 LEU A N 1
ATOM 669 C CA . LEU A 1 82 ? -13.232 -1.868 5.108 1.00 94.56 82 LEU A CA 1
ATOM 670 C C . LEU A 1 82 ? -13.999 -1.796 6.432 1.00 94.56 82 LEU A C 1
ATOM 672 O O . LEU A 1 82 ? -15.170 -1.412 6.463 1.00 94.56 82 LEU A O 1
ATOM 676 N N . ARG A 1 83 ? -13.330 -2.124 7.541 1.00 91.81 83 ARG A N 1
ATOM 677 C CA . ARG A 1 83 ? -13.904 -2.014 8.883 1.00 91.81 83 ARG A CA 1
ATOM 678 C C . ARG A 1 83 ? -14.181 -0.562 9.259 1.00 91.81 83 ARG A C 1
ATOM 680 O O . ARG A 1 83 ? -15.290 -0.262 9.699 1.00 91.81 83 ARG A O 1
ATOM 687 N N . SER A 1 84 ? -13.209 0.328 9.059 1.00 92.38 84 SER A N 1
ATOM 688 C CA . SER A 1 84 ? -13.358 1.767 9.316 1.00 92.38 84 SER A CA 1
ATOM 689 C C . SER A 1 84 ? -14.562 2.340 8.559 1.00 92.38 84 SER A C 1
ATOM 691 O O . SER A 1 84 ? -15.433 2.971 9.160 1.00 92.38 84 SER A O 1
ATOM 693 N N . TYR A 1 85 ? -14.685 1.999 7.273 1.00 93.50 85 TYR A N 1
ATOM 694 C CA . TYR A 1 85 ? -15.804 2.398 6.425 1.00 93.50 85 TYR A CA 1
ATOM 695 C C . TYR A 1 85 ? -17.144 1.815 6.895 1.00 93.50 85 TYR A C 1
ATOM 697 O O . TYR A 1 85 ? -18.151 2.519 6.905 1.00 93.50 85 TYR A O 1
ATOM 705 N N . LYS A 1 86 ? -17.166 0.549 7.335 1.00 91.50 86 LYS A N 1
ATOM 706 C CA . LYS A 1 86 ? -18.371 -0.101 7.877 1.00 91.50 86 LYS A CA 1
ATOM 707 C C . LYS A 1 86 ? -18.866 0.568 9.164 1.00 91.50 86 LYS A C 1
ATOM 709 O O . LYS A 1 86 ? -20.073 0.665 9.361 1.00 91.50 86 LYS A O 1
ATOM 714 N N . ILE A 1 87 ? -17.955 0.999 10.041 1.00 89.81 87 ILE A N 1
ATOM 715 C CA . ILE A 1 87 ? -18.304 1.687 11.294 1.00 89.81 87 ILE A CA 1
ATOM 716 C C . ILE A 1 87 ? -18.782 3.110 11.000 1.00 89.81 87 ILE A C 1
ATOM 718 O O . ILE A 1 87 ? -19.807 3.545 11.525 1.00 89.81 87 ILE A O 1
ATOM 722 N N . LYS A 1 88 ? -18.037 3.843 10.167 1.00 92.62 88 LYS A N 1
ATOM 723 C CA . LYS A 1 88 ? -18.366 5.213 9.781 1.00 92.62 88 LYS A CA 1
ATOM 724 C C . LYS A 1 88 ? -17.962 5.457 8.324 1.00 92.62 88 LYS A C 1
ATOM 726 O O . LYS A 1 88 ? -16.788 5.727 8.062 1.00 92.62 88 LYS A O 1
ATOM 731 N N . PRO A 1 89 ? -18.925 5.442 7.387 1.00 92.81 89 PRO A N 1
ATOM 732 C CA . PRO A 1 89 ? -18.637 5.664 5.979 1.00 92.81 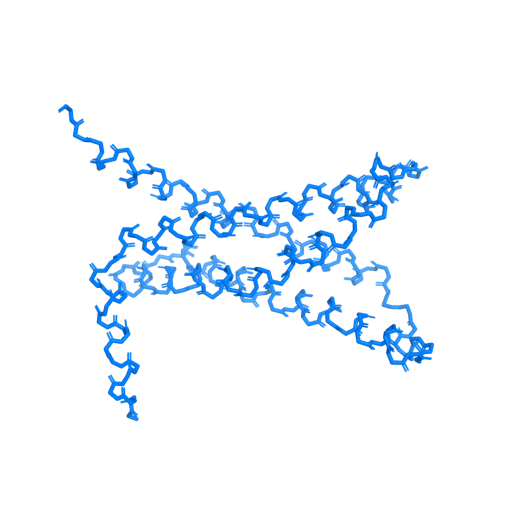89 PRO A CA 1
ATOM 733 C C . PRO A 1 89 ? -17.943 7.008 5.760 1.00 92.81 89 PRO A C 1
ATOM 735 O O . PRO A 1 89 ? -18.416 8.058 6.200 1.00 92.81 89 PRO A O 1
ATOM 738 N N . ASN A 1 90 ? -16.808 6.977 5.067 1.00 94.31 90 ASN A N 1
ATOM 739 C CA . ASN A 1 90 ? -16.027 8.158 4.730 1.00 94.31 90 ASN A CA 1
ATOM 740 C C . ASN A 1 90 ? -15.469 8.018 3.312 1.00 94.31 90 ASN A C 1
ATOM 742 O O . ASN A 1 90 ? -14.979 6.957 2.929 1.00 94.31 90 ASN A O 1
ATOM 746 N N . ARG A 1 91 ? -15.495 9.114 2.547 1.00 94.06 91 ARG A N 1
ATOM 747 C CA . ARG A 1 91 ? -14.914 9.178 1.200 1.00 94.06 91 ARG A CA 1
ATOM 748 C C . ARG A 1 91 ? -13.426 8.845 1.205 1.00 94.06 91 ARG A C 1
ATOM 750 O O . ARG A 1 91 ? -12.966 8.171 0.297 1.00 94.06 91 ARG A O 1
ATOM 757 N N . LYS A 1 92 ? -12.689 9.278 2.232 1.00 94.31 92 LYS A N 1
ATOM 758 C CA . LYS A 1 92 ? -11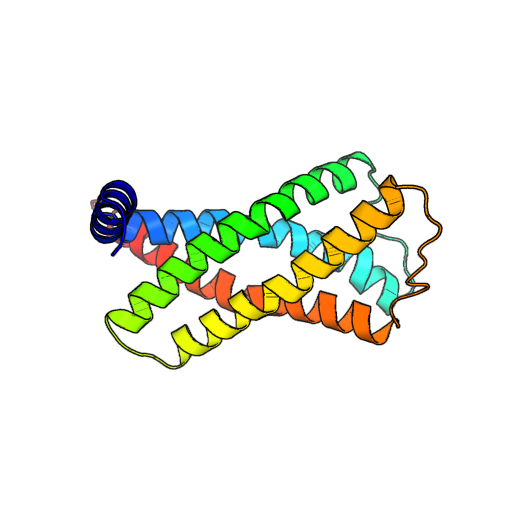.248 9.011 2.340 1.00 94.31 92 LYS A CA 1
ATOM 759 C C . LYS A 1 92 ? -10.944 7.511 2.388 1.00 94.31 92 LYS A C 1
ATOM 761 O O . LYS A 1 92 ? -10.109 7.041 1.629 1.00 94.31 92 LYS A O 1
ATOM 766 N N . ASP A 1 93 ? -11.660 6.771 3.231 1.00 94.31 93 ASP A N 1
ATOM 767 C CA . ASP A 1 93 ? -11.480 5.321 3.351 1.00 94.31 93 ASP A CA 1
ATOM 768 C C . ASP A 1 93 ? -11.909 4.603 2.062 1.00 94.31 93 ASP A C 1
ATOM 770 O O . ASP A 1 93 ? -11.249 3.659 1.644 1.00 94.31 93 ASP A O 1
ATOM 774 N N . LEU A 1 94 ? -12.956 5.091 1.383 1.00 95.12 94 LEU A N 1
ATOM 775 C CA . LEU A 1 94 ? -13.360 4.576 0.073 1.00 95.12 94 LEU A CA 1
ATOM 776 C C . LEU A 1 94 ? -12.272 4.777 -0.995 1.00 95.12 94 LEU A C 1
ATOM 778 O O . LEU A 1 94 ? -11.968 3.841 -1.727 1.00 95.12 94 LEU A O 1
ATOM 782 N N . PHE A 1 95 ? -11.664 5.965 -1.076 1.00 96.06 95 PHE A N 1
ATOM 783 C CA . PHE A 1 95 ? -10.567 6.221 -2.017 1.00 96.06 95 PHE A CA 1
ATOM 784 C C . PHE A 1 95 ? -9.356 5.332 -1.739 1.00 96.06 95 PHE A C 1
ATOM 786 O O . PHE A 1 95 ? -8.764 4.805 -2.673 1.00 96.06 95 PHE A O 1
ATOM 793 N N . PHE A 1 96 ? -9.016 5.113 -0.470 1.00 95.69 96 PHE A N 1
ATOM 794 C CA . PHE A 1 96 ? -7.909 4.228 -0.116 1.00 95.69 96 PHE A CA 1
ATOM 795 C C . PHE A 1 96 ? -8.211 2.761 -0.399 1.00 95.69 96 PHE A C 1
ATOM 797 O O . PHE A 1 96 ? -7.325 2.053 -0.863 1.00 95.69 96 PHE A O 1
ATOM 804 N N . LEU A 1 97 ? -9.459 2.317 -0.231 1.00 96.44 97 LEU A N 1
ATOM 805 C CA . LEU A 1 97 ? -9.879 1.003 -0.716 1.00 96.44 97 LEU A CA 1
ATOM 806 C C . LEU A 1 97 ? -9.718 0.892 -2.235 1.00 96.44 97 LEU A C 1
ATOM 808 O O . LEU A 1 97 ? -9.240 -0.133 -2.705 1.00 96.44 97 LEU A O 1
ATOM 812 N N . ILE A 1 98 ? -10.058 1.930 -3.005 1.00 95.56 98 ILE A N 1
ATOM 813 C CA . ILE A 1 98 ? -9.829 1.934 -4.458 1.00 95.56 98 ILE A CA 1
ATOM 814 C C . ILE A 1 98 ? -8.330 1.842 -4.765 1.00 95.56 98 ILE A C 1
ATOM 816 O O . ILE A 1 98 ? -7.943 0.983 -5.548 1.00 95.56 98 ILE A O 1
ATOM 820 N N . PHE A 1 99 ? -7.484 2.654 -4.122 1.00 95.31 99 PHE A N 1
ATOM 821 C CA . PHE A 1 99 ? -6.031 2.621 -4.337 1.00 95.31 99 PHE A CA 1
ATOM 822 C C . PHE A 1 99 ? -5.436 1.248 -4.027 1.00 95.31 99 PHE A C 1
ATOM 824 O O . PHE A 1 99 ? -4.686 0.731 -4.845 1.00 95.31 99 PHE A O 1
ATOM 831 N N . LEU A 1 100 ? -5.837 0.628 -2.913 1.00 95.12 100 LEU A N 1
ATOM 832 C CA . LEU A 1 100 ? -5.433 -0.731 -2.542 1.00 95.12 100 LEU A CA 1
ATOM 833 C C . LEU A 1 100 ? -5.905 -1.782 -3.553 1.00 95.12 100 LEU A C 1
ATOM 835 O O . LEU A 1 100 ? -5.199 -2.748 -3.805 1.00 95.12 100 LEU A O 1
ATOM 839 N N . ASN A 1 101 ? -7.094 -1.614 -4.140 1.00 94.44 101 ASN A N 1
ATOM 840 C CA . ASN A 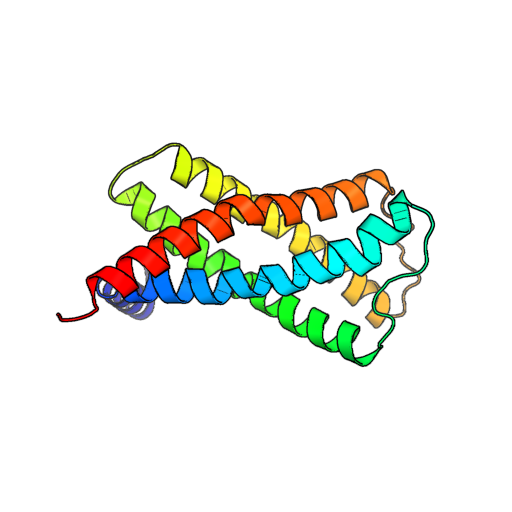1 101 ? -7.593 -2.561 -5.136 1.00 94.44 101 ASN A CA 1
ATOM 841 C C . ASN A 1 101 ? -6.900 -2.409 -6.496 1.00 94.44 101 ASN A C 1
ATOM 843 O O . ASN A 1 101 ? -6.761 -3.391 -7.218 1.00 94.44 101 ASN A O 1
ATOM 847 N N . VAL A 1 102 ? -6.456 -1.201 -6.847 1.00 93.75 102 VAL A N 1
ATOM 848 C CA . VAL A 1 102 ? -5.678 -0.976 -8.071 1.00 93.75 102 VAL A CA 1
ATOM 849 C C . VAL A 1 102 ? -4.298 -1.643 -7.977 1.00 93.75 102 VAL A C 1
ATOM 851 O O . VAL A 1 102 ? -3.812 -2.109 -9.003 1.00 93.75 102 VAL A O 1
ATOM 854 N N . GLN A 1 103 ? -3.724 -1.805 -6.775 1.00 92.19 103 GLN A N 1
ATOM 855 C CA . GLN A 1 103 ? -2.442 -2.509 -6.584 1.00 92.19 103 GLN A CA 1
ATOM 856 C C . GLN A 1 103 ? -2.467 -3.971 -7.056 1.00 92.19 103 GLN A C 1
ATOM 858 O O . GLN A 1 103 ? -1.466 -4.488 -7.533 1.00 92.19 103 GLN A O 1
ATOM 863 N N . TRP A 1 104 ? -3.623 -4.646 -7.058 1.00 90.31 104 TRP A N 1
ATOM 864 C CA . TRP A 1 104 ? -3.704 -6.000 -7.627 1.00 90.31 104 TRP A CA 1
ATOM 865 C C . TRP A 1 104 ? -3.318 -6.048 -9.109 1.00 90.31 104 TRP A C 1
ATOM 867 O O . TRP A 1 104 ? -2.799 -7.062 -9.568 1.00 90.31 104 TRP A O 1
ATOM 877 N N . LEU A 1 105 ? -3.553 -4.964 -9.857 1.00 86.00 105 LEU A N 1
ATOM 878 C CA . LEU A 1 105 ? -3.118 -4.865 -11.251 1.00 86.00 105 LEU A CA 1
ATOM 879 C C . LEU A 1 105 ? -1.592 -4.785 -11.357 1.00 86.00 105 LEU A C 1
ATOM 881 O O . LEU A 1 105 ? -1.031 -5.341 -12.297 1.00 86.00 105 LEU A O 1
ATOM 885 N N . HIS A 1 106 ? -0.939 -4.134 -10.393 1.00 83.00 106 HIS A N 1
ATOM 886 C CA . HIS A 1 106 ? 0.515 -4.080 -10.297 1.00 83.00 106 HIS A CA 1
ATOM 887 C C . HIS A 1 106 ? 1.107 -5.466 -9.966 1.00 83.00 106 HIS A C 1
ATOM 889 O O . HIS A 1 106 ? 1.971 -5.950 -10.694 1.00 83.00 106 HIS A O 1
ATOM 895 N N . ILE A 1 107 ? 0.562 -6.180 -8.972 1.00 82.62 107 ILE A N 1
ATOM 896 C CA . ILE A 1 107 ? 1.034 -7.533 -8.603 1.00 82.62 107 ILE A CA 1
ATOM 897 C C . ILE A 1 107 ? 0.943 -8.516 -9.774 1.00 82.62 107 ILE A C 1
ATOM 899 O O . ILE A 1 107 ? 1.871 -9.295 -10.018 1.00 82.62 107 ILE A O 1
ATOM 903 N N . LEU A 1 108 ? -0.186 -8.509 -10.493 1.00 77.31 108 LEU A N 1
ATOM 904 C CA . LEU A 1 108 ? -0.384 -9.384 -11.654 1.00 77.31 108 LEU A CA 1
ATOM 905 C C . LEU A 1 108 ? 0.702 -9.156 -12.705 1.00 77.31 108 LEU A C 1
ATOM 907 O O . LEU A 1 108 ? 1.206 -10.109 -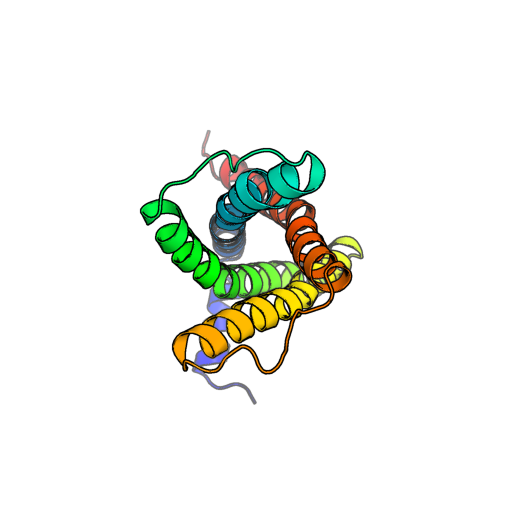13.291 1.00 77.31 108 LEU A O 1
ATOM 911 N N . TRP A 1 109 ? 1.115 -7.905 -12.874 1.00 73.69 109 TRP A N 1
ATOM 912 C CA . TRP A 1 109 ? 2.162 -7.544 -13.806 1.00 73.69 109 TRP A CA 1
ATOM 913 C C . TRP A 1 109 ? 3.522 -8.134 -13.439 1.00 73.69 109 TRP A C 1
ATOM 915 O O . TRP A 1 109 ? 4.144 -8.808 -14.263 1.00 73.69 109 TRP A O 1
ATOM 925 N N . ILE A 1 110 ? 3.988 -7.893 -12.208 1.00 66.12 110 ILE A N 1
ATOM 926 C CA . ILE A 1 110 ? 5.283 -8.403 -11.733 1.00 66.12 110 ILE A CA 1
ATOM 927 C C . ILE A 1 110 ? 5.318 -9.929 -11.831 1.00 66.12 110 ILE A C 1
ATOM 929 O O . ILE A 1 110 ? 6.315 -10.519 -12.258 1.00 66.12 110 ILE A O 1
ATOM 933 N N . THR A 1 111 ? 4.213 -10.572 -11.454 1.00 63.78 111 THR A N 1
ATOM 934 C CA . THR A 1 111 ? 4.110 -12.031 -11.461 1.00 63.78 111 THR A CA 1
ATOM 935 C C . THR A 1 111 ? 4.228 -12.586 -12.882 1.00 63.78 111 THR A C 1
ATOM 937 O O . THR A 1 111 ? 4.960 -13.555 -13.092 1.00 63.78 111 THR A O 1
ATOM 940 N N . ASP A 1 112 ? 3.582 -11.953 -13.865 1.00 60.84 112 ASP A N 1
ATOM 941 C CA . ASP A 1 112 ? 3.647 -12.377 -15.266 1.00 60.84 112 ASP A CA 1
ATOM 942 C C . ASP A 1 112 ? 5.069 -12.257 -15.836 1.00 60.84 112 ASP A C 1
ATOM 944 O O . ASP A 1 112 ? 5.563 -13.203 -16.455 1.00 60.84 112 ASP A O 1
ATOM 948 N N . GLU A 1 113 ? 5.775 -11.149 -15.584 1.00 65.94 113 GLU A N 1
ATOM 949 C CA . GLU A 1 113 ? 7.155 -10.976 -16.064 1.00 65.94 113 GLU A CA 1
ATOM 950 C C . GLU A 1 113 ? 8.116 -12.015 -15.463 1.00 65.94 113 GLU A C 1
ATOM 952 O O . GLU A 1 113 ? 8.934 -12.597 -16.184 1.00 65.94 113 GLU A O 1
ATOM 957 N N . MET A 1 114 ? 7.985 -12.307 -14.166 1.00 59.59 114 MET A N 1
ATOM 958 C CA . MET A 1 114 ? 8.824 -13.293 -13.476 1.00 59.59 114 MET A CA 1
ATOM 959 C C . MET A 1 114 ? 8.534 -14.728 -13.936 1.00 59.59 114 MET A C 1
ATOM 961 O O . MET A 1 114 ? 9.465 -15.500 -14.180 1.00 59.59 114 MET A O 1
ATOM 965 N N . VAL A 1 115 ? 7.259 -15.100 -14.098 1.00 57.16 115 VAL A N 1
ATOM 966 C CA . VAL A 1 115 ? 6.862 -16.441 -14.563 1.00 57.16 115 VAL A CA 1
ATOM 967 C C . VAL A 1 115 ? 7.330 -16.682 -15.999 1.00 57.16 115 VAL A C 1
ATOM 969 O O . VAL A 1 115 ? 7.872 -17.748 -16.295 1.00 57.16 115 VAL A O 1
ATOM 972 N N . ILE A 1 116 ? 7.187 -15.689 -16.881 1.00 63.06 116 ILE A N 1
ATOM 973 C CA . ILE A 1 116 ? 7.634 -15.780 -18.276 1.00 63.06 116 ILE A CA 1
ATOM 974 C C . ILE A 1 116 ? 9.155 -15.970 -18.356 1.00 63.06 116 ILE A C 1
ATOM 976 O O . ILE A 1 116 ? 9.617 -16.843 -19.095 1.00 63.06 116 ILE A O 1
ATOM 980 N N . GLN A 1 117 ? 9.929 -15.215 -17.565 1.00 62.56 117 GLN A N 1
ATOM 981 C CA . GLN A 1 117 ? 11.390 -15.355 -17.511 1.00 62.56 117 GLN A CA 1
ATOM 982 C C . GLN A 1 117 ? 11.828 -16.738 -17.007 1.00 62.56 117 GLN A C 1
ATOM 984 O O . GLN A 1 117 ? 12.723 -17.351 -17.591 1.00 62.56 117 GLN A O 1
ATOM 989 N N . VAL A 1 118 ? 11.191 -17.256 -15.951 1.00 62.16 118 VAL A N 1
ATOM 990 C CA . VAL A 1 118 ? 11.535 -18.561 -15.355 1.00 62.16 118 VAL A CA 1
ATOM 991 C C . VAL A 1 118 ? 11.168 -19.732 -16.269 1.00 62.16 118 VAL A C 1
ATOM 993 O O . VAL A 1 118 ? 11.892 -20.726 -16.313 1.00 62.16 118 VAL A O 1
ATOM 996 N N . LEU A 1 119 ? 10.076 -19.624 -17.029 1.00 66.62 119 LEU A N 1
ATOM 997 C CA . LEU A 1 119 ? 9.648 -20.667 -17.966 1.00 66.62 119 LEU A CA 1
ATOM 998 C C . LEU A 1 119 ? 10.480 -20.714 -19.262 1.00 66.62 119 LEU A C 1
ATOM 1000 O O . LEU A 1 119 ? 10.223 -21.561 -20.115 1.00 66.62 119 LEU A O 1
ATOM 1004 N N . GLY A 1 120 ? 11.482 -19.840 -19.418 1.00 51.59 120 GLY A N 1
ATOM 1005 C CA . GLY A 1 120 ? 12.426 -19.875 -20.540 1.00 51.59 120 GLY A CA 1
ATOM 1006 C C . GLY A 1 120 ? 11.817 -19.492 -21.891 1.00 51.59 120 GLY A C 1
ATOM 1007 O O . GLY A 1 120 ? 12.472 -19.637 -22.924 1.00 51.59 120 GLY A O 1
ATOM 1008 N N . TYR A 1 121 ? 10.580 -18.991 -21.903 1.00 57.38 121 TYR A N 1
ATOM 1009 C CA . TYR A 1 121 ? 9.997 -18.394 -23.093 1.00 57.38 121 TYR A CA 1
ATOM 1010 C C . TYR A 1 121 ? 10.612 -17.004 -23.282 1.00 57.38 121 TYR A C 1
ATOM 1012 O O . TYR A 1 121 ? 10.610 -16.184 -22.363 1.00 57.38 121 TYR A O 1
ATOM 1020 N N . ALA A 1 122 ? 11.111 -16.704 -24.488 1.00 52.66 122 ALA A N 1
ATOM 1021 C CA . ALA A 1 122 ? 11.264 -15.310 -24.892 1.00 52.66 122 ALA A CA 1
ATOM 1022 C C . ALA A 1 122 ? 9.896 -14.659 -24.696 1.00 52.66 122 ALA A C 1
ATOM 1024 O O . ALA A 1 122 ? 8.917 -15.219 -25.187 1.00 52.66 122 ALA A O 1
ATOM 1025 N N . SER A 1 123 ? 9.822 -13.564 -23.935 1.00 52.00 123 SER A N 1
ATOM 1026 C CA . SER A 1 123 ? 8.552 -12.922 -23.597 1.00 52.00 123 SER A CA 1
ATOM 1027 C C . SER A 1 123 ? 7.655 -12.811 -24.829 1.00 52.00 123 SER A C 1
ATOM 1029 O O . SER A 1 123 ? 7.892 -11.979 -25.701 1.00 52.00 123 SER A O 1
ATOM 1031 N N . LEU A 1 124 ? 6.650 -13.691 -24.929 1.00 45.34 124 LEU A N 1
ATOM 1032 C CA . LEU A 1 124 ? 5.690 -13.690 -26.037 1.00 45.34 124 LEU A CA 1
ATOM 1033 C C . LEU A 1 124 ? 4.773 -12.465 -25.935 1.00 45.34 124 LEU A C 1
ATOM 1035 O O . LEU A 1 124 ? 4.223 -12.013 -26.936 1.00 45.34 124 LEU A O 1
ATOM 1039 N N . VAL A 1 125 ? 4.694 -11.871 -24.740 1.00 47.88 125 VAL A N 1
ATOM 1040 C CA . VAL A 1 125 ? 4.227 -10.504 -24.505 1.00 47.88 125 VAL A CA 1
ATOM 1041 C C . VAL A 1 125 ? 5.429 -9.575 -24.693 1.00 47.88 125 VAL A C 1
ATOM 1043 O O . VAL A 1 125 ? 5.990 -9.013 -23.751 1.00 47.88 125 VAL A O 1
ATOM 1046 N N . GLY A 1 126 ? 5.925 -9.522 -25.929 1.00 44.59 126 GLY A N 1
ATOM 1047 C CA . GLY A 1 126 ? 7.048 -8.679 -26.310 1.00 44.59 126 GLY A CA 1
ATOM 1048 C C . GLY A 1 126 ? 6.766 -7.238 -25.903 1.00 44.59 126 GLY A C 1
ATOM 1049 O O . GLY A 1 126 ? 5.774 -6.668 -26.339 1.00 44.59 126 GLY A O 1
ATOM 1050 N N . HIS A 1 127 ? 7.635 -6.687 -25.055 1.00 52.09 127 HIS A N 1
ATOM 1051 C CA . HIS A 1 127 ? 7.664 -5.281 -24.662 1.00 52.09 127 HIS A CA 1
ATOM 1052 C C . HIS A 1 127 ? 6.279 -4.721 -24.322 1.00 52.09 127 HIS A C 1
ATOM 1054 O O . HIS A 1 127 ? 5.652 -4.065 -25.159 1.00 52.09 127 HIS A O 1
ATOM 1060 N N . TRP A 1 128 ? 5.816 -4.901 -23.078 1.00 56.69 128 TRP A N 1
ATOM 1061 C CA . TRP A 1 128 ? 4.794 -3.990 -22.566 1.00 56.69 128 TRP A CA 1
ATOM 1062 C C . TRP A 1 128 ? 5.212 -2.571 -22.943 1.00 56.69 128 TRP A C 1
ATOM 1064 O O . TRP A 1 128 ? 6.349 -2.157 -22.696 1.00 56.69 128 TRP A O 1
ATOM 1074 N N . ASN A 1 129 ? 4.324 -1.876 -23.653 1.00 68.81 129 ASN A N 1
ATOM 1075 C CA . ASN A 1 129 ? 4.594 -0.533 -24.137 1.00 68.81 129 ASN A CA 1
ATOM 1076 C C . ASN A 1 129 ? 5.118 0.289 -22.949 1.00 68.81 129 ASN A C 1
ATOM 1078 O O . ASN A 1 129 ? 4.556 0.208 -21.859 1.00 68.81 129 ASN A O 1
ATOM 1082 N N . HIS A 1 130 ? 6.204 1.042 -23.141 1.00 73.12 130 HIS A N 1
ATOM 1083 C CA . HIS A 1 130 ? 6.843 1.830 -22.081 1.00 73.12 130 HIS A CA 1
ATOM 1084 C C . HIS A 1 130 ? 5.842 2.668 -21.274 1.00 73.12 130 HIS A C 1
ATOM 1086 O O . HIS A 1 130 ? 6.015 2.841 -20.073 1.00 73.12 130 HIS A O 1
ATOM 1092 N N . ILE A 1 131 ? 4.769 3.139 -21.919 1.00 77.75 131 ILE A N 1
ATOM 1093 C CA . ILE A 1 131 ? 3.654 3.845 -21.275 1.00 77.75 131 ILE A CA 1
ATOM 1094 C C . ILE A 1 131 ? 3.042 3.011 -20.151 1.00 77.75 131 ILE A C 1
ATOM 1096 O O . ILE A 1 131 ? 2.745 3.516 -19.076 1.00 77.75 131 ILE A O 1
ATOM 1100 N N . VAL A 1 132 ? 2.847 1.729 -20.404 1.00 79.69 132 VAL A N 1
ATOM 1101 C CA . VAL A 1 132 ? 2.149 0.836 -19.503 1.00 79.69 132 VAL A CA 1
ATOM 1102 C C . VAL A 1 132 ? 3.069 0.473 -18.317 1.00 79.69 132 VAL A C 1
ATOM 1104 O O . VAL A 1 132 ? 2.594 0.435 -17.188 1.00 79.69 132 VAL A O 1
ATOM 1107 N N . ALA A 1 133 ? 4.389 0.343 -18.518 1.00 78.75 133 ALA A N 1
ATOM 1108 C CA . ALA A 1 133 ? 5.348 0.212 -17.409 1.00 78.75 133 ALA A CA 1
ATOM 1109 C C . ALA A 1 133 ? 5.360 1.461 -16.504 1.00 78.75 133 ALA A C 1
ATOM 1111 O O . ALA A 1 133 ? 5.372 1.354 -15.280 1.00 78.75 133 ALA A O 1
ATOM 1112 N N . TRP A 1 134 ? 5.272 2.661 -17.091 1.00 84.12 134 TRP A N 1
ATOM 1113 C CA . TRP A 1 134 ? 5.099 3.898 -16.321 1.00 84.12 134 TRP A CA 1
ATOM 1114 C C . TRP A 1 134 ? 3.760 3.956 -15.574 1.00 84.12 134 TRP A C 1
ATOM 1116 O O . TRP A 1 134 ? 3.699 4.542 -14.492 1.00 84.12 134 TRP A O 1
ATOM 1126 N N . LEU A 1 135 ? 2.696 3.343 -16.108 1.00 87.81 135 LEU A N 1
ATOM 1127 C CA . LEU A 1 135 ? 1.426 3.196 -15.392 1.00 87.81 135 LEU A CA 1
ATOM 1128 C C . LEU A 1 135 ? 1.566 2.263 -14.185 1.00 87.81 135 LEU A C 1
ATOM 1130 O O . LEU A 1 135 ? 1.079 2.625 -13.120 1.00 87.81 135 LEU A O 1
ATOM 1134 N N . ALA A 1 136 ? 2.257 1.126 -14.318 1.00 85.81 136 ALA A N 1
ATOM 1135 C CA . ALA A 1 136 ? 2.524 0.221 -13.196 1.00 85.81 136 ALA A CA 1
ATOM 1136 C C . ALA A 1 136 ? 3.308 0.927 -12.074 1.00 85.81 136 ALA A C 1
ATOM 1138 O O . ALA A 1 136 ? 2.863 0.925 -10.932 1.00 85.81 136 ALA A O 1
ATOM 1139 N N . ILE A 1 137 ? 4.374 1.656 -12.427 1.00 87.44 137 ILE A N 1
ATOM 1140 C CA . ILE A 1 137 ? 5.134 2.499 -11.486 1.00 87.44 137 ILE A CA 1
ATOM 1141 C C . ILE A 1 137 ? 4.225 3.545 -10.824 1.00 87.44 137 ILE A C 1
ATOM 1143 O O . ILE A 1 137 ? 4.313 3.813 -9.629 1.00 87.44 137 ILE A O 1
ATOM 1147 N N . SER A 1 138 ? 3.338 4.175 -11.600 1.00 90.38 138 SER A N 1
ATOM 1148 C CA . SER A 1 138 ? 2.413 5.179 -11.064 1.00 90.38 138 SER A CA 1
ATOM 1149 C C . SER A 1 138 ? 1.425 4.574 -10.068 1.00 90.38 138 SER A C 1
ATOM 1151 O O . SER A 1 138 ? 1.048 5.256 -9.115 1.00 90.38 138 SER A O 1
ATOM 1153 N N . ILE A 1 139 ? 1.012 3.320 -10.281 1.00 91.88 139 ILE A N 1
ATOM 1154 C CA . ILE A 1 139 ? 0.158 2.570 -9.359 1.00 91.88 139 ILE A CA 1
ATOM 1155 C C . ILE A 1 139 ? 0.887 2.348 -8.025 1.00 91.88 139 ILE A C 1
ATOM 1157 O O . ILE A 1 139 ? 0.284 2.658 -6.997 1.00 91.88 139 ILE A O 1
ATOM 1161 N N . ASP A 1 140 ? 2.177 1.997 -8.027 1.00 89.94 140 ASP A N 1
ATOM 1162 C CA . ASP A 1 140 ? 2.976 1.856 -6.791 1.00 89.94 140 ASP A CA 1
ATOM 1163 C C . ASP A 1 140 ? 3.013 3.147 -5.979 1.00 89.94 140 ASP A C 1
ATOM 1165 O O . ASP A 1 140 ? 2.820 3.174 -4.763 1.00 89.94 140 ASP A O 1
ATOM 1169 N N . TYR A 1 141 ? 3.189 4.287 -6.648 1.00 93.75 141 TYR A N 1
ATOM 1170 C CA . TYR A 1 141 ? 3.198 5.572 -5.949 1.00 93.75 141 TYR A CA 1
ATOM 1171 C C . TYR A 1 141 ? 1.832 5.953 -5.348 1.00 93.75 141 TYR A C 1
ATOM 1173 O O . TYR A 1 141 ? 1.789 6.798 -4.445 1.00 93.75 141 TYR A O 1
ATOM 1181 N N . LEU A 1 142 ? 0.721 5.327 -5.768 1.00 94.44 142 LEU A N 1
ATOM 1182 C CA . LEU A 1 142 ? -0.583 5.498 -5.108 1.00 94.44 142 LEU A CA 1
ATOM 1183 C C . LEU A 1 142 ? -0.639 4.840 -3.724 1.00 94.44 142 LEU A C 1
ATOM 1185 O O . LEU A 1 142 ? -1.541 5.161 -2.942 1.00 94.44 142 LEU A O 1
ATOM 1189 N N . GLU A 1 143 ? 0.319 3.982 -3.376 1.00 93.00 143 GLU A N 1
ATOM 1190 C CA . GLU A 1 143 ? 0.420 3.414 -2.035 1.00 93.00 143 GLU A CA 1
ATOM 1191 C C . GLU A 1 143 ? 0.844 4.450 -0.994 1.00 93.00 143 GLU A C 1
ATOM 1193 O O . GLU A 1 143 ? 0.341 4.429 0.130 1.00 93.00 143 GLU A O 1
ATOM 1198 N N . LEU A 1 144 ? 1.703 5.411 -1.356 1.00 95.06 144 LEU A N 1
ATOM 1199 C CA . LEU A 1 144 ? 2.230 6.436 -0.443 1.00 95.06 144 LEU A CA 1
ATOM 1200 C C . LEU A 1 144 ? 1.164 7.134 0.425 1.00 95.06 144 LEU A C 1
ATOM 1202 O O . LEU A 1 144 ? 1.336 7.175 1.650 1.00 95.06 144 LEU A O 1
ATOM 1206 N N . PRO A 1 145 ? 0.057 7.681 -0.125 1.00 95.62 145 PRO A N 1
ATOM 1207 C CA . PRO A 1 145 ? -0.981 8.299 0.699 1.00 95.62 145 PRO A CA 1
ATOM 1208 C C . PRO A 1 145 ? -1.653 7.306 1.659 1.00 95.62 145 PRO A C 1
ATOM 1210 O O . PRO A 1 145 ? -2.041 7.691 2.768 1.00 95.62 145 PRO A O 1
ATOM 1213 N N . VAL A 1 146 ? -1.771 6.036 1.262 1.00 96.25 146 VAL A N 1
ATOM 1214 C CA . VAL A 1 146 ? -2.369 4.976 2.078 1.00 96.25 146 VAL A CA 1
ATOM 1215 C C . VAL A 1 146 ? -1.404 4.536 3.185 1.00 96.25 146 VAL A C 1
ATOM 1217 O O . VAL A 1 146 ? -1.830 4.420 4.340 1.00 96.25 146 VAL A O 1
ATOM 1220 N N . ILE A 1 147 ? -0.110 4.373 2.884 1.00 95.56 147 ILE A N 1
ATOM 1221 C CA . ILE A 1 147 ? 0.954 4.092 3.863 1.00 95.56 147 ILE A CA 1
ATOM 1222 C C . ILE A 1 147 ? 0.975 5.195 4.919 1.00 95.56 147 ILE A C 1
ATOM 1224 O O . ILE A 1 147 ? 0.868 4.914 6.115 1.00 95.56 147 ILE A O 1
ATOM 1228 N N . PHE A 1 148 ? 1.036 6.458 4.484 1.00 96.75 148 PHE A N 1
ATOM 1229 C CA . PHE A 1 148 ? 1.105 7.605 5.383 1.00 96.75 148 PHE A CA 1
ATOM 1230 C C . PHE A 1 148 ? -0.083 7.658 6.349 1.00 96.75 148 PHE A C 1
ATOM 1232 O O . PHE A 1 148 ? 0.104 7.818 7.558 1.00 96.75 148 PHE A O 1
ATOM 1239 N N . GLU A 1 149 ? -1.314 7.497 5.852 1.00 96.69 149 GLU A N 1
ATOM 1240 C CA . GLU A 1 149 ? -2.485 7.511 6.728 1.00 96.69 149 GLU A CA 1
ATOM 1241 C C . GLU A 1 149 ? -2.495 6.323 7.695 1.00 96.69 149 GLU A C 1
ATOM 1243 O O . GLU A 1 149 ? -2.780 6.502 8.884 1.00 96.69 149 GLU A O 1
ATOM 1248 N N . THR A 1 150 ? -2.202 5.119 7.204 1.00 95.62 150 THR A N 1
ATOM 1249 C CA . THR A 1 150 ? -2.242 3.901 8.025 1.00 95.62 150 THR A CA 1
ATOM 1250 C C . THR A 1 150 ? -1.202 3.986 9.140 1.00 95.62 150 THR A C 1
ATOM 1252 O O . THR A 1 150 ? -1.520 3.742 10.306 1.00 95.62 150 THR A O 1
ATOM 1255 N N . MET A 1 151 ? -0.001 4.473 8.823 1.00 96.38 151 MET A N 1
ATOM 1256 C CA . MET A 1 151 ? 1.046 4.738 9.807 1.00 96.38 151 MET A CA 1
ATOM 1257 C C . MET A 1 151 ? 0.675 5.837 10.790 1.00 96.38 151 MET A C 1
ATOM 1259 O O . MET A 1 151 ? 0.870 5.680 11.994 1.00 96.38 151 MET A O 1
ATOM 1263 N N . LYS A 1 152 ? 0.064 6.928 10.324 1.00 96.00 152 LYS A N 1
ATOM 1264 C CA . LYS A 1 152 ? -0.439 7.982 11.211 1.00 96.00 152 LYS A CA 1
ATOM 1265 C C . LYS A 1 152 ? -1.459 7.437 12.217 1.00 96.00 152 LYS A C 1
ATOM 1267 O O . LYS A 1 152 ? -1.426 7.820 13.390 1.00 96.00 152 LYS A O 1
ATOM 1272 N N . ARG A 1 153 ? -2.355 6.539 11.788 1.00 94.62 153 ARG A N 1
ATOM 1273 C CA . ARG A 1 153 ? -3.315 5.856 12.675 1.00 94.62 153 ARG A CA 1
ATOM 1274 C C . ARG A 1 153 ? -2.597 4.939 13.669 1.00 94.62 153 ARG A C 1
ATOM 1276 O O . ARG A 1 153 ? -2.865 5.045 14.866 1.00 94.62 153 ARG A O 1
ATOM 1283 N N . ALA A 1 154 ? -1.648 4.127 13.201 1.00 95.69 154 ALA A N 1
ATOM 1284 C CA . ALA A 1 154 ? -0.839 3.241 14.038 1.00 95.69 154 ALA A CA 1
ATOM 1285 C C . ALA A 1 154 ? -0.062 4.009 15.122 1.00 95.69 154 ALA A C 1
ATOM 1287 O O . ALA A 1 154 ? -0.175 3.703 16.309 1.00 95.69 154 ALA A O 1
ATOM 1288 N N . ILE A 1 155 ? 0.654 5.071 14.742 1.00 95.56 155 ILE A N 1
ATOM 1289 C CA . ILE A 1 155 ? 1.424 5.919 15.664 1.00 95.56 155 ILE A CA 1
ATOM 1290 C C . ILE A 1 155 ? 0.506 6.543 16.721 1.00 95.56 155 ILE A C 1
ATOM 1292 O O . ILE A 1 155 ? 0.829 6.533 17.908 1.00 95.56 155 ILE A O 1
ATOM 1296 N N . LYS A 1 156 ? -0.673 7.039 16.324 1.00 95.38 156 LYS A N 1
ATOM 1297 C CA . LYS A 1 156 ? -1.650 7.608 17.265 1.00 95.38 156 LYS A CA 1
ATOM 1298 C C . LYS A 1 156 ? -2.112 6.589 18.313 1.00 95.38 156 LYS A C 1
ATOM 1300 O O . LYS A 1 156 ? -2.301 6.965 19.468 1.00 95.38 156 LYS A O 1
ATOM 1305 N N . ILE A 1 157 ? -2.301 5.327 17.925 1.00 94.00 157 ILE A N 1
ATOM 1306 C CA . ILE A 1 157 ? -2.672 4.236 18.840 1.00 94.00 157 ILE A CA 1
ATOM 1307 C C . ILE A 1 157 ? -1.523 3.934 19.807 1.00 94.00 157 ILE A C 1
ATOM 1309 O O . ILE A 1 157 ? -1.746 3.863 21.015 1.00 94.00 157 ILE A O 1
ATOM 1313 N N . ILE A 1 158 ? -0.293 3.827 19.297 1.00 92.62 158 ILE A N 1
ATOM 1314 C CA . ILE A 1 158 ? 0.904 3.554 20.109 1.00 92.62 158 ILE A CA 1
ATOM 1315 C C . ILE A 1 158 ? 1.116 4.656 21.153 1.00 92.62 158 ILE A C 1
ATOM 1317 O O . ILE A 1 158 ? 1.311 4.359 22.329 1.00 92.62 158 ILE A O 1
ATOM 1321 N N . ILE A 1 159 ? 1.020 5.927 20.746 1.00 93.12 159 ILE A N 1
ATOM 1322 C CA . ILE A 1 159 ? 1.181 7.071 21.655 1.00 93.12 159 ILE A CA 1
ATOM 1323 C C . ILE A 1 159 ? 0.099 7.062 22.743 1.00 93.12 159 ILE A C 1
ATOM 1325 O O . ILE A 1 159 ? 0.409 7.300 23.904 1.00 93.12 159 ILE A O 1
ATOM 1329 N N . ARG A 1 160 ? -1.158 6.748 22.398 1.00 89.44 160 ARG A N 1
ATOM 1330 C CA . ARG A 1 160 ? -2.267 6.672 23.369 1.00 89.44 160 ARG A CA 1
ATOM 1331 C C . ARG A 1 160 ? -2.130 5.532 24.377 1.00 89.44 160 ARG A C 1
ATOM 1333 O O . ARG A 1 160 ? -2.667 5.646 25.471 1.00 89.44 160 ARG A O 1
ATOM 1340 N N . LYS A 1 161 ? -1.464 4.437 24.002 1.00 76.62 161 LYS A N 1
ATOM 1341 C CA . LYS A 1 161 ? -1.240 3.278 24.878 1.00 76.62 161 LYS A CA 1
ATOM 1342 C C . LYS A 1 161 ? -0.059 3.440 25.826 1.00 76.62 161 LYS A C 1
ATOM 1344 O O . LYS A 1 161 ? 0.086 2.604 26.712 1.00 76.62 161 LYS A O 1
ATOM 1349 N N . LYS A 1 162 ? 0.781 4.464 25.654 1.00 58.34 162 LYS A N 1
ATOM 1350 C CA . LYS A 1 162 ? 1.874 4.739 26.587 1.00 58.34 162 LYS A CA 1
ATOM 1351 C C . LYS A 1 162 ? 1.260 5.164 27.933 1.00 58.34 162 LYS A C 1
ATOM 1353 O O . LYS A 1 162 ? 0.590 6.197 27.958 1.00 58.34 162 LYS A O 1
ATOM 1358 N N . PRO A 1 163 ? 1.419 4.388 29.022 1.00 52.38 163 PRO A N 1
ATOM 1359 C CA . PRO A 1 163 ? 1.049 4.876 30.342 1.00 52.38 163 PRO A CA 1
ATOM 1360 C C . PRO A 1 163 ? 1.966 6.058 30.686 1.00 52.38 163 PRO A C 1
ATOM 1362 O O . PRO A 1 163 ? 3.162 6.007 30.385 1.00 52.38 163 PRO A O 1
ATOM 1365 N N . ASN A 1 164 ? 1.385 7.124 31.243 1.00 49.53 164 ASN A N 1
ATOM 1366 C CA . ASN A 1 164 ? 2.152 8.166 31.931 1.00 49.53 164 ASN A CA 1
ATOM 1367 C C . ASN A 1 164 ? 2.894 7.563 33.124 1.00 49.53 164 ASN A C 1
ATOM 1369 O O . ASN A 1 164 ? 2.288 6.693 33.792 1.00 49.53 164 ASN A O 1
#

Sequence (164 aa):
MFSNIVRKFLRWYDNHDDFNVVFAGALFSIQLIHLLWLTTNVVIPRIFDVAPFLINHLFNTTIAVVDYTEIPAIVATSLVYLRSYKIKPNRKDLFFLIFLNVQWLHILWITDEMVIQVLGYASLVGHWNHIVAWLAISIDYLELPVIFETMKRAIKIIIRKKPN